Protein AF-A0A924SGH0-F1 (afdb_monomer)

Foldseek 3Di:
DDLVLLLDLFAEEEAQPVVLLVVSVVSSVVSVCVVFVPAAEAEAEQLPDDQCNVVVQQDQDPDGQAYEYEYEQVLNHDLNNLVSVLVCLQPGDSRYHYYYYHNDDDSRPRNVVSSVVSVHRYDYDYD

Solvent-accessible surface area (backbone atoms only — not comparable to full-atom values): 7021 Å² total; per-residue (Å²): 131,70,68,79,70,56,73,41,56,39,33,35,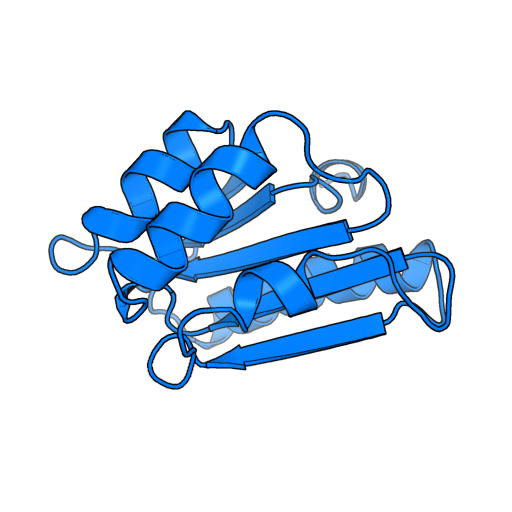37,36,32,72,32,64,71,52,44,51,50,54,52,49,51,33,54,51,50,49,36,70,77,36,76,72,46,37,76,47,81,41,51,16,75,73,59,48,80,61,51,60,59,62,65,68,42,83,58,92,66,57,85,31,34,38,36,35,27,38,52,32,47,51,43,47,71,67,43,48,60,59,47,57,67,45,54,77,70,62,54,92,47,38,30,40,32,41,30,24,55,54,75,83,89,23,54,76,54,52,52,58,46,51,75,59,63,33,48,74,43,81,20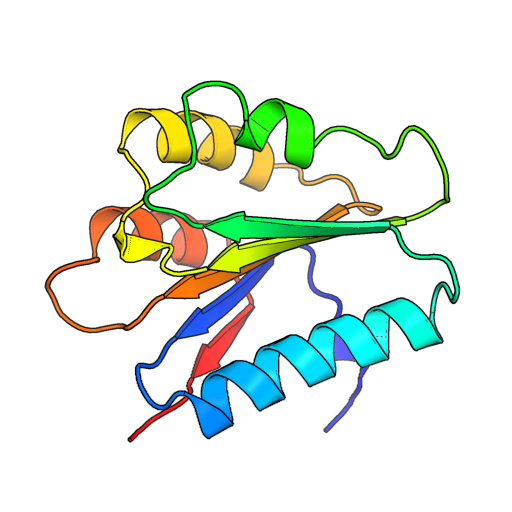,74,124

Structure (mmCIF, N/CA/C/O backbone):
data_AF-A0A924SGH0-F1
#
_entry.id   AF-A0A924SGH0-F1
#
loop_
_atom_site.group_PDB
_atom_site.id
_atom_site.type_symbol
_atom_site.label_atom_id
_atom_site.label_alt_id
_atom_site.label_comp_id
_atom_s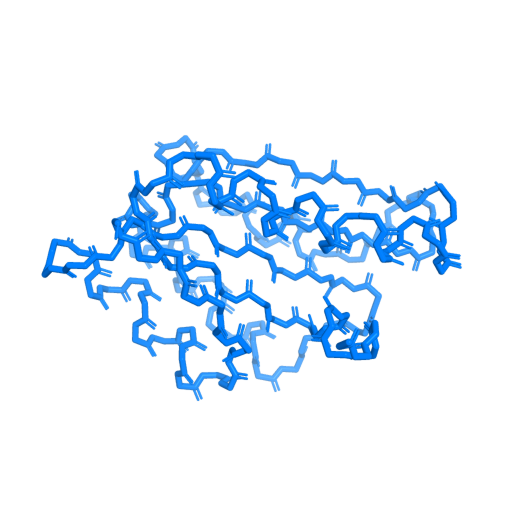ite.label_asym_id
_atom_site.label_entity_id
_atom_site.label_seq_id
_atom_site.pdbx_PDB_ins_code
_atom_site.Cartn_x
_atom_site.Cartn_y
_atom_site.Cartn_z
_atom_site.occupancy
_atom_site.B_iso_or_equiv
_atom_site.auth_seq_id
_atom_site.auth_comp_id
_atom_site.auth_asym_id
_atom_site.auth_atom_id
_atom_site.pdbx_PDB_model_num
ATOM 1 N N . MET A 1 1 ? -12.149 -17.597 -2.901 1.00 39.19 1 MET A N 1
ATOM 2 C CA . MET A 1 1 ? -11.718 -16.314 -3.502 1.00 39.19 1 MET A CA 1
ATOM 3 C C . MET A 1 1 ? -10.257 -16.459 -3.882 1.00 39.19 1 MET A C 1
ATOM 5 O O . MET A 1 1 ? -9.460 -16.752 -3.004 1.00 39.19 1 MET A O 1
ATOM 9 N N . ALA A 1 2 ? -9.927 -16.396 -5.172 1.00 37.94 2 ALA A N 1
ATOM 10 C CA . ALA A 1 2 ? -8.609 -16.786 -5.667 1.00 37.94 2 ALA A CA 1
ATOM 11 C C . ALA A 1 2 ? -7.503 -15.833 -5.173 1.00 37.94 2 ALA A C 1
ATOM 13 O O . ALA A 1 2 ? -7.607 -14.614 -5.339 1.00 37.94 2 ALA A O 1
ATOM 14 N N . ALA A 1 3 ? -6.439 -16.409 -4.604 1.00 48.03 3 ALA A N 1
ATOM 15 C CA . ALA A 1 3 ? -5.250 -15.710 -4.111 1.00 48.03 3 ALA A CA 1
ATOM 16 C C . ALA A 1 3 ? -4.588 -14.810 -5.174 1.00 48.03 3 ALA A C 1
ATOM 18 O O . ALA A 1 3 ? -3.976 -13.807 -4.828 1.00 48.03 3 ALA A O 1
ATOM 19 N N . ALA A 1 4 ? -4.804 -15.100 -6.463 1.00 46.09 4 ALA A N 1
ATOM 20 C CA . ALA A 1 4 ? -4.305 -14.310 -7.587 1.00 46.09 4 ALA A CA 1
ATOM 21 C C . ALA A 1 4 ? -4.772 -12.842 -7.585 1.00 46.09 4 ALA A C 1
ATOM 23 O O . ALA A 1 4 ? -4.074 -11.992 -8.119 1.00 46.09 4 ALA A O 1
ATOM 24 N N . SER A 1 5 ? -5.913 -12.508 -6.959 1.00 62.91 5 SER A N 1
ATOM 25 C CA . SER A 1 5 ? -6.319 -11.097 -6.849 1.00 62.91 5 SER A CA 1
ATOM 26 C C . SER A 1 5 ? -5.611 -10.349 -5.711 1.00 62.91 5 SER A C 1
ATOM 28 O O . SER A 1 5 ? -5.587 -9.130 -5.721 1.00 62.91 5 SER A O 1
ATOM 30 N N . LEU A 1 6 ? -5.025 -11.038 -4.727 1.00 73.19 6 LEU A N 1
ATOM 31 C CA . LEU A 1 6 ? -4.401 -10.387 -3.565 1.00 73.19 6 LEU A CA 1
ATOM 32 C C . LEU A 1 6 ? -3.000 -9.832 -3.857 1.00 73.19 6 LEU A C 1
ATOM 34 O O . LEU A 1 6 ? -2.512 -9.015 -3.086 1.00 73.19 6 LEU A O 1
ATOM 38 N N . LEU A 1 7 ? -2.377 -10.250 -4.960 1.00 82.44 7 LEU A N 1
ATOM 39 C CA . LEU A 1 7 ? -1.000 -9.917 -5.340 1.00 82.44 7 LEU A CA 1
ATOM 40 C C . LEU A 1 7 ? -0.947 -8.885 -6.479 1.00 82.44 7 LEU A C 1
ATOM 42 O O . LEU A 1 7 ? -0.168 -9.016 -7.418 1.00 82.44 7 LEU A O 1
ATOM 46 N N . SER A 1 8 ? -1.829 -7.886 -6.419 1.00 90.94 8 SER A N 1
ATOM 47 C CA . SER A 1 8 ? -1.821 -6.739 -7.335 1.00 90.94 8 SER A CA 1
ATOM 48 C C . SER A 1 8 ? -0.715 -5.756 -6.933 1.00 90.94 8 SER A C 1
ATOM 50 O O . SER A 1 8 ? -0.628 -5.488 -5.731 1.00 90.94 8 SER A O 1
ATOM 52 N N . PRO A 1 9 ? 0.038 -5.147 -7.879 1.00 93.44 9 PRO A N 1
ATOM 53 C CA . PRO A 1 9 ? 1.065 -4.140 -7.576 1.00 93.44 9 PRO A CA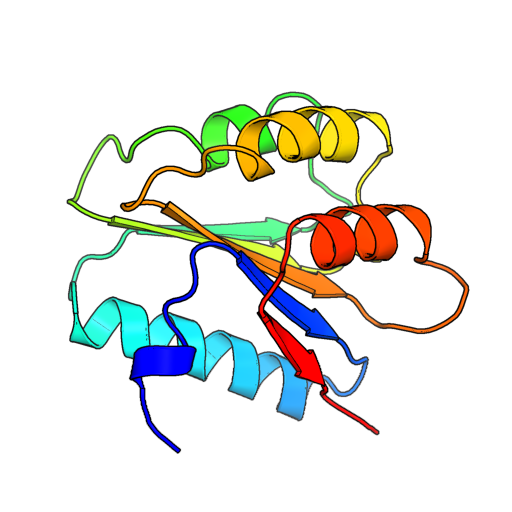 1
ATOM 54 C C . PRO A 1 9 ? 0.552 -3.012 -6.676 1.00 93.44 9 PRO A C 1
ATOM 56 O O . PRO A 1 9 ? 1.275 -2.505 -5.825 1.00 93.44 9 PRO A O 1
ATOM 59 N N . LEU A 1 10 ? -0.735 -2.675 -6.812 1.00 95.00 10 LEU A N 1
ATOM 60 C CA . LEU A 1 10 ? -1.438 -1.751 -5.935 1.00 95.00 10 LEU A CA 1
ATOM 61 C C . LEU A 1 10 ? -2.716 -2.390 -5.378 1.00 95.00 10 LEU A C 1
ATOM 63 O O . LEU A 1 10 ? -3.646 -2.711 -6.129 1.00 95.00 10 LEU A O 1
ATOM 67 N N . THR A 1 11 ? -2.776 -2.559 -4.055 1.00 96.12 11 THR A N 1
ATOM 68 C CA . THR A 1 11 ? -3.970 -3.025 -3.329 1.00 96.12 11 THR A CA 1
ATOM 69 C C . THR A 1 11 ? -4.394 -1.993 -2.290 1.00 96.12 11 THR A C 1
ATOM 71 O O . THR A 1 11 ? -3.766 -1.857 -1.249 1.00 96.12 11 THR A O 1
ATOM 74 N N . LEU A 1 12 ? -5.485 -1.278 -2.554 1.00 95.06 12 LEU A N 1
ATOM 75 C CA . LEU A 1 12 ? -6.020 -0.250 -1.663 1.00 95.06 12 LEU A CA 1
ATOM 76 C C . LEU A 1 12 ? -7.049 -0.861 -0.705 1.00 95.06 12 LEU A C 1
ATOM 78 O O . LEU A 1 12 ? -8.117 -1.291 -1.140 1.00 95.06 12 LEU A O 1
ATOM 82 N N . VAL A 1 13 ? -6.760 -0.857 0.593 1.00 95.56 13 VAL A N 1
ATOM 83 C CA . VAL A 1 13 ? -7.710 -1.259 1.641 1.00 95.56 13 VAL A CA 1
ATOM 84 C C . VAL A 1 13 ? -8.470 -0.021 2.115 1.00 95.56 13 VAL A C 1
ATOM 86 O O . VAL A 1 13 ? -7.848 0.978 2.471 1.00 95.56 13 VAL A O 1
ATOM 89 N N . VAL A 1 14 ? -9.805 -0.063 2.109 1.00 93.88 14 VAL A N 1
ATOM 90 C CA . VAL A 1 14 ? -10.658 1.077 2.484 1.00 93.88 14 VAL A CA 1
ATOM 91 C C . VAL A 1 14 ? -11.630 0.689 3.589 1.00 93.88 14 VAL A C 1
ATOM 93 O O . VAL A 1 14 ? -12.538 -0.100 3.349 1.00 93.88 14 VAL A O 1
ATOM 96 N N . GLY A 1 15 ? -11.492 1.285 4.769 1.00 92.50 15 GLY A N 1
ATOM 97 C CA . GLY A 1 15 ? -12.410 1.093 5.890 1.00 92.50 15 GLY A CA 1
ATOM 98 C C . GLY A 1 15 ? -11.815 1.513 7.229 1.00 92.50 15 GLY A C 1
ATOM 99 O O . GLY A 1 15 ? -10.598 1.626 7.355 1.00 92.50 15 GLY A O 1
ATOM 100 N N . ASP A 1 16 ? -12.677 1.737 8.219 1.00 89.75 16 ASP A N 1
ATOM 101 C CA . ASP A 1 16 ? -12.308 2.103 9.592 1.00 89.75 16 ASP A CA 1
ATOM 102 C C . ASP A 1 16 ? -12.580 0.985 10.617 1.00 89.75 16 ASP A C 1
ATOM 104 O O . ASP A 1 16 ? -12.260 1.142 11.791 1.00 89.75 16 ASP A O 1
ATOM 108 N N . GLU A 1 17 ? -13.110 -0.163 10.181 1.00 93.56 17 GLU A N 1
ATOM 109 C CA . GLU A 1 17 ? -13.251 -1.361 11.016 1.00 93.56 17 GLU A CA 1
ATOM 110 C C . GLU A 1 17 ? -11.906 -2.100 11.132 1.00 93.56 17 GLU A C 1
ATOM 112 O O . GLU A 1 17 ? -11.488 -2.833 10.226 1.00 93.56 17 GLU A O 1
ATOM 117 N N . GLU A 1 18 ? -11.219 -1.907 12.260 1.00 90.31 18 GLU A N 1
ATOM 118 C CA . GLU A 1 18 ? -9.857 -2.392 12.510 1.00 90.31 18 GLU A CA 1
ATOM 119 C C . GLU A 1 18 ? -9.697 -3.900 12.293 1.00 90.31 18 GLU A C 1
ATOM 121 O O . GLU A 1 18 ? -8.698 -4.340 11.713 1.00 90.31 18 GLU A O 1
ATOM 126 N N . LEU A 1 19 ? -10.680 -4.710 12.706 1.00 93.81 19 LEU A N 1
ATOM 127 C CA . LEU A 1 19 ? -10.596 -6.161 12.554 1.00 93.81 19 LEU A CA 1
ATOM 128 C C . LEU A 1 19 ? -10.605 -6.565 11.076 1.00 93.81 19 LEU A C 1
ATOM 130 O O . LEU A 1 19 ? -9.854 -7.455 10.664 1.00 93.81 19 LEU A O 1
ATOM 134 N N . LEU A 1 20 ? -11.459 -5.933 10.272 1.00 94.31 20 LEU A N 1
ATOM 135 C CA . LEU A 1 20 ? -11.581 -6.232 8.846 1.00 94.31 20 LEU A CA 1
ATOM 136 C C . LEU A 1 20 ? -10.386 -5.702 8.058 1.00 94.31 20 LEU A C 1
ATOM 138 O O . LEU A 1 20 ? -9.856 -6.422 7.210 1.00 94.31 20 LEU A O 1
ATOM 142 N N . VAL A 1 21 ? -9.917 -4.499 8.388 1.00 95.12 21 VAL A N 1
ATOM 143 C CA . VAL A 1 21 ? -8.701 -3.915 7.814 1.00 95.12 21 VAL A CA 1
ATOM 144 C C . VAL A 1 21 ? -7.491 -4.805 8.097 1.00 95.12 21 VAL A C 1
ATOM 146 O O . VAL A 1 21 ? -6.767 -5.184 7.175 1.00 95.12 21 VAL A O 1
ATOM 149 N N . SER A 1 22 ? -7.302 -5.210 9.356 1.00 95.19 22 SER A N 1
ATOM 150 C CA . SER A 1 22 ? -6.208 -6.096 9.767 1.00 95.19 22 SER A CA 1
ATOM 151 C C . SER A 1 22 ? -6.246 -7.434 9.023 1.00 95.19 22 SER A C 1
ATOM 153 O O . SER A 1 22 ? -5.220 -7.907 8.526 1.00 95.19 22 SER A O 1
ATOM 155 N N . ARG A 1 23 ? -7.437 -8.024 8.859 1.00 95.81 23 ARG A N 1
ATOM 156 C CA . ARG A 1 23 ? -7.624 -9.253 8.072 1.00 95.81 23 ARG A CA 1
ATOM 157 C C . ARG A 1 23 ? -7.282 -9.064 6.597 1.00 95.81 23 ARG A C 1
ATOM 159 O O . ARG A 1 23 ? -6.643 -9.944 6.024 1.00 95.81 23 ARG A O 1
ATOM 166 N N . ALA A 1 24 ? -7.680 -7.950 5.985 1.00 95.69 24 ALA A N 1
ATOM 167 C CA . ALA A 1 24 ? -7.376 -7.664 4.585 1.00 95.69 24 ALA A CA 1
ATOM 168 C C . ALA A 1 24 ? -5.863 -7.535 4.353 1.00 95.69 24 ALA A C 1
ATOM 170 O O . ALA A 1 24 ? -5.325 -8.193 3.462 1.00 95.69 24 ALA A O 1
ATOM 171 N N . VAL A 1 25 ? -5.167 -6.767 5.197 1.00 96.81 25 VAL A N 1
ATOM 172 C CA . VAL A 1 25 ? -3.702 -6.627 5.138 1.00 96.81 25 VAL A CA 1
ATOM 173 C C . VAL A 1 25 ? -3.021 -7.976 5.378 1.00 96.81 25 VAL A C 1
ATOM 175 O O . VAL A 1 25 ? -2.149 -8.375 4.609 1.00 96.81 25 VAL A O 1
ATOM 178 N N . SER A 1 26 ? -3.468 -8.734 6.383 1.00 96.56 26 SER A N 1
ATOM 179 C CA . SER A 1 26 ? -2.921 -10.064 6.688 1.00 96.56 26 SER A CA 1
ATOM 180 C C . SER A 1 26 ? -3.092 -11.046 5.529 1.00 96.56 26 SER A C 1
ATOM 182 O O . SER A 1 26 ? -2.208 -11.860 5.282 1.00 96.56 26 SER A O 1
ATOM 184 N N . ALA A 1 27 ? -4.204 -10.970 4.793 1.00 95.88 27 ALA A N 1
ATOM 185 C CA . ALA A 1 27 ? -4.430 -11.803 3.617 1.00 95.88 27 ALA A CA 1
ATOM 186 C C . ALA A 1 27 ? -3.453 -11.469 2.477 1.00 95.88 27 ALA A C 1
ATOM 188 O O . ALA A 1 27 ? -2.951 -12.388 1.831 1.00 95.88 27 ALA A O 1
ATOM 189 N N . VAL A 1 28 ? -3.151 -10.184 2.253 1.00 95.88 28 VAL A N 1
ATOM 190 C CA . VAL A 1 28 ? -2.140 -9.759 1.269 1.00 95.88 28 VAL A CA 1
ATOM 191 C C . VAL A 1 28 ? -0.752 -10.248 1.679 1.00 95.88 28 VAL A C 1
ATOM 193 O O . VAL A 1 28 ? -0.086 -10.921 0.897 1.00 95.88 28 VAL A O 1
ATOM 196 N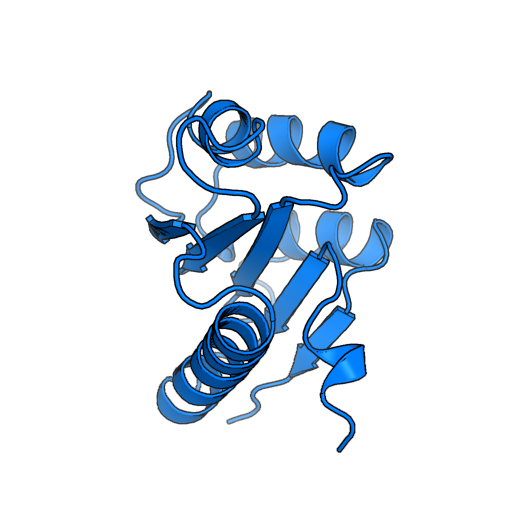 N . LEU A 1 29 ? -0.349 -9.999 2.928 1.00 96.38 29 LEU A N 1
ATOM 197 C CA . LEU A 1 29 ? 0.950 -10.439 3.443 1.00 96.38 29 LEU A CA 1
ATOM 198 C C . LEU A 1 29 ? 1.086 -11.968 3.436 1.00 96.38 29 LEU A C 1
ATOM 200 O O . LEU A 1 29 ? 2.140 -12.492 3.091 1.00 96.38 29 LEU A O 1
ATOM 204 N N . GLY A 1 30 ? 0.022 -12.697 3.778 1.00 96.00 30 GLY A N 1
ATOM 205 C CA . GLY A 1 30 ? -0.003 -14.159 3.729 1.00 96.00 30 GLY A CA 1
ATOM 206 C C . GLY A 1 30 ? 0.130 -14.703 2.307 1.00 96.00 30 GLY A C 1
ATOM 207 O O . GLY A 1 30 ? 0.863 -15.666 2.083 1.00 96.00 30 GLY A O 1
ATOM 208 N N . ALA A 1 31 ? -0.525 -14.067 1.332 1.00 94.75 31 ALA A N 1
ATOM 209 C CA . ALA A 1 31 ? -0.372 -14.419 -0.076 1.00 94.75 31 ALA A CA 1
ATOM 210 C C . ALA A 1 31 ? 1.059 -14.150 -0.569 1.00 94.75 31 ALA A C 1
ATOM 212 O O . ALA A 1 31 ? 1.645 -15.021 -1.211 1.00 94.75 31 ALA A O 1
ATOM 213 N N . ALA A 1 32 ? 1.641 -12.996 -0.220 1.00 94.44 32 ALA A N 1
ATOM 214 C CA . ALA A 1 32 ? 3.007 -12.641 -0.603 1.00 94.44 32 ALA A CA 1
ATOM 215 C C . ALA A 1 32 ? 4.021 -13.625 -0.004 1.00 94.44 32 ALA A C 1
ATOM 217 O O . ALA A 1 32 ? 4.844 -14.169 -0.728 1.00 94.44 32 ALA A O 1
ATOM 218 N N . ARG A 1 33 ? 3.874 -13.973 1.282 1.00 94.88 33 ARG A N 1
ATOM 219 C CA . ARG A 1 33 ? 4.708 -14.980 1.965 1.00 94.88 33 ARG A CA 1
ATOM 220 C C . ARG A 1 33 ? 4.549 -16.394 1.409 1.00 94.88 33 ARG A C 1
ATOM 222 O O . ARG A 1 33 ? 5.474 -17.191 1.483 1.00 94.88 33 ARG A O 1
ATOM 229 N N . THR A 1 34 ? 3.380 -16.726 0.863 1.00 94.44 34 THR A N 1
ATOM 230 C CA . THR A 1 34 ? 3.170 -18.024 0.200 1.00 94.44 34 THR A CA 1
ATOM 231 C C . THR A 1 34 ? 3.948 -18.106 -1.115 1.00 94.44 34 THR A C 1
ATOM 233 O O . THR A 1 34 ? 4.423 -19.182 -1.468 1.00 94.44 34 THR A O 1
ATOM 236 N N . ARG A 1 35 ? 4.078 -16.984 -1.838 1.00 90.88 35 ARG A N 1
ATOM 237 C CA . ARG A 1 35 ? 4.878 -16.888 -3.067 1.00 90.88 35 ARG A CA 1
ATOM 238 C C . ARG A 1 35 ? 6.376 -16.798 -2.758 1.00 90.88 35 ARG A C 1
ATOM 240 O O . ARG A 1 35 ? 7.150 -17.550 -3.340 1.00 90.88 35 ARG A O 1
ATOM 247 N N . THR A 1 36 ? 6.739 -15.946 -1.803 1.00 93.12 36 THR A N 1
ATOM 248 C CA . THR A 1 36 ? 8.116 -15.633 -1.406 1.00 93.12 36 THR A CA 1
ATOM 249 C C . THR A 1 36 ? 8.204 -15.653 0.125 1.00 93.12 36 THR A C 1
ATOM 251 O O . THR A 1 36 ? 7.849 -14.664 0.769 1.00 93.12 36 THR A O 1
ATOM 254 N N . PRO A 1 37 ? 8.640 -16.770 0.743 1.00 93.31 37 PRO A N 1
ATOM 255 C CA . PRO A 1 37 ? 8.655 -16.929 2.204 1.00 93.31 37 PRO A CA 1
ATOM 256 C C . PRO A 1 37 ? 9.379 -15.807 2.959 1.00 93.31 37 PRO A C 1
ATOM 258 O O . PRO A 1 37 ? 8.894 -15.357 4.002 1.00 93.31 37 PRO A O 1
ATOM 261 N N . ASP A 1 38 ? 10.474 -15.314 2.376 1.00 91.44 38 ASP A N 1
ATOM 262 C CA . ASP A 1 38 ? 11.340 -14.273 2.935 1.00 91.44 38 ASP A CA 1
ATOM 263 C C . ASP A 1 38 ? 11.046 -12.871 2.368 1.00 91.44 38 ASP A C 1
ATOM 265 O O . ASP A 1 38 ? 11.915 -12.003 2.383 1.00 91.44 38 ASP A O 1
ATOM 269 N N . VAL A 1 39 ? 9.827 -12.636 1.858 1.00 94.94 39 VAL A N 1
ATOM 270 C CA . VAL A 1 39 ? 9.403 -11.322 1.342 1.00 94.94 39 VAL A CA 1
ATOM 271 C C . VAL A 1 39 ? 9.670 -10.213 2.363 1.00 94.94 39 VAL A C 1
ATOM 273 O O . VAL A 1 39 ? 9.305 -10.322 3.542 1.00 94.94 39 VAL A O 1
ATOM 276 N N . GLU A 1 40 ? 10.284 -9.123 1.909 1.00 95.69 40 GLU A N 1
ATOM 277 C CA . GLU A 1 40 ? 10.517 -7.954 2.749 1.00 95.69 40 GLU A CA 1
ATOM 278 C C . GLU A 1 40 ? 9.178 -7.256 3.026 1.00 95.69 40 GLU A C 1
ATOM 280 O O . GLU A 1 40 ? 8.377 -7.042 2.117 1.00 95.69 40 GLU A O 1
ATOM 285 N N . VAL A 1 41 ? 8.911 -6.877 4.277 1.00 96.25 41 VAL A N 1
ATOM 286 C CA . VAL A 1 41 ? 7.707 -6.110 4.628 1.00 96.25 41 VAL A CA 1
ATOM 287 C C . VAL A 1 41 ? 8.123 -4.793 5.265 1.00 96.25 41 VAL A C 1
ATOM 289 O O . VAL A 1 41 ? 8.694 -4.792 6.355 1.00 96.25 41 VAL A O 1
ATOM 292 N N . ARG A 1 42 ? 7.792 -3.674 4.612 1.00 96.69 42 ARG A N 1
ATOM 293 C CA . ARG A 1 42 ? 7.897 -2.328 5.191 1.00 96.69 42 ARG A CA 1
ATOM 294 C C . ARG A 1 42 ? 6.507 -1.880 5.629 1.00 96.69 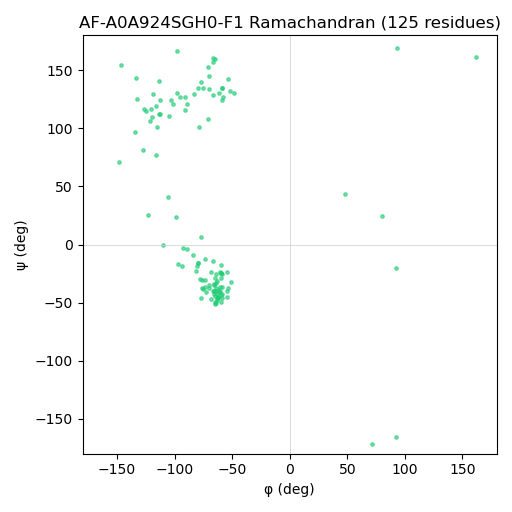42 ARG A C 1
ATOM 296 O O . ARG A 1 42 ? 5.595 -1.837 4.811 1.00 96.69 42 ARG A O 1
ATOM 303 N N . ASP A 1 43 ? 6.339 -1.575 6.911 1.00 97.19 43 ASP A N 1
ATOM 304 C CA . ASP A 1 43 ? 5.079 -1.090 7.488 1.00 97.19 43 ASP A CA 1
ATOM 305 C C . ASP A 1 43 ? 5.283 0.356 7.952 1.00 97.19 43 ASP A C 1
ATOM 307 O O . ASP A 1 43 ? 6.090 0.617 8.846 1.00 97.19 43 ASP A O 1
ATOM 311 N N . LEU A 1 44 ? 4.620 1.292 7.276 1.00 97.44 44 LEU A N 1
ATOM 312 C CA . LEU A 1 44 ? 4.772 2.731 7.459 1.00 97.44 44 LEU A CA 1
ATOM 313 C C . LEU A 1 44 ? 3.482 3.331 8.017 1.00 97.44 44 LEU A C 1
ATOM 315 O O . LEU A 1 44 ? 2.384 2.981 7.582 1.00 97.44 44 LEU A O 1
ATOM 319 N N . ASP A 1 45 ? 3.615 4.284 8.934 1.00 96.31 45 ASP A N 1
ATOM 320 C CA . ASP A 1 45 ? 2.506 5.127 9.374 1.00 96.31 45 ASP A CA 1
ATOM 321 C C . ASP A 1 45 ? 2.415 6.365 8.476 1.00 96.31 45 ASP A C 1
ATOM 323 O O . ASP A 1 45 ? 3.372 7.132 8.377 1.00 96.31 45 ASP A O 1
ATOM 327 N N . GLY A 1 46 ? 1.274 6.567 7.818 1.00 94.25 46 GLY A N 1
ATOM 328 C CA . GLY A 1 46 ? 1.071 7.651 6.859 1.00 94.25 46 GLY A CA 1
ATOM 329 C C . GLY A 1 46 ? 1.263 9.050 7.444 1.00 94.25 46 GLY A C 1
ATOM 330 O O . GLY A 1 46 ? 1.702 9.937 6.720 1.00 94.25 46 GLY A O 1
ATOM 331 N N . GLY A 1 47 ? 1.007 9.248 8.741 1.00 93.75 47 GLY A N 1
ATOM 332 C CA . GLY A 1 47 ? 1.261 10.515 9.427 1.00 93.75 47 GLY A CA 1
ATOM 333 C C . GLY A 1 47 ? 2.730 10.721 9.814 1.00 93.75 47 GLY A C 1
ATOM 334 O O . GLY A 1 47 ? 3.131 11.846 10.112 1.00 93.75 47 GLY A O 1
ATOM 335 N N . ALA A 1 48 ? 3.536 9.655 9.805 1.00 95.50 48 ALA A N 1
ATOM 336 C CA . ALA A 1 48 ? 4.972 9.701 10.070 1.00 95.50 48 ALA A CA 1
ATOM 337 C C . ALA A 1 48 ? 5.832 9.742 8.794 1.00 95.50 48 ALA A C 1
ATOM 339 O O . ALA A 1 48 ? 6.998 10.125 8.879 1.00 95.50 48 ALA A O 1
ATOM 340 N N . VAL A 1 49 ? 5.274 9.392 7.629 1.00 95.31 49 VAL A N 1
ATOM 341 C CA . VAL A 1 49 ? 5.973 9.430 6.333 1.00 95.31 49 VAL A CA 1
ATOM 342 C C . VAL A 1 49 ? 6.461 10.843 6.013 1.00 95.31 49 VAL A C 1
ATOM 344 O O . VAL A 1 49 ? 5.680 11.797 5.963 1.00 95.31 49 VAL A O 1
ATOM 347 N N . GLN A 1 50 ? 7.760 10.964 5.758 1.00 93.50 50 GLN A N 1
ATOM 348 C CA . GLN A 1 50 ? 8.410 12.166 5.257 1.00 93.50 50 GLN A CA 1
ATOM 349 C C . GLN A 1 50 ? 8.610 12.096 3.735 1.00 93.50 50 GLN A C 1
ATOM 351 O O . GLN A 1 50 ? 8.473 11.050 3.102 1.00 93.50 50 GLN A O 1
ATOM 356 N N . VAL A 1 51 ? 8.933 13.246 3.145 1.00 88.75 51 VAL A N 1
ATOM 357 C CA . VAL A 1 51 ? 9.331 13.373 1.732 1.00 88.75 51 VAL A CA 1
ATOM 358 C C . VAL A 1 51 ? 10.553 12.483 1.472 1.00 88.75 51 VAL A C 1
ATOM 360 O O . VAL A 1 51 ? 11.542 12.588 2.197 1.00 88.75 51 VAL A O 1
ATOM 363 N N . GLY A 1 52 ? 10.482 11.619 0.461 1.00 92.94 52 GLY A N 1
ATOM 364 C CA . GLY A 1 52 ? 11.514 10.647 0.095 1.00 92.94 52 GLY A CA 1
ATOM 365 C C . GLY A 1 52 ? 11.358 9.256 0.721 1.00 92.94 52 GLY A C 1
ATOM 366 O O . GLY A 1 52 ? 11.871 8.290 0.158 1.00 92.94 52 GLY A O 1
ATOM 367 N N . ASP A 1 53 ? 10.612 9.106 1.823 1.00 94.88 53 ASP A N 1
ATOM 368 C CA . ASP A 1 53 ? 10.455 7.800 2.486 1.00 94.88 53 ASP A CA 1
ATOM 369 C C . ASP A 1 53 ? 9.729 6.791 1.584 1.00 94.88 53 ASP A C 1
ATOM 371 O O . ASP A 1 53 ? 10.047 5.600 1.587 1.00 94.88 53 ASP A O 1
ATOM 375 N N . LEU A 1 54 ? 8.737 7.253 0.812 1.00 94.25 54 LEU A N 1
ATOM 376 C CA . LEU A 1 54 ? 7.979 6.391 -0.097 1.00 94.25 54 LEU A CA 1
ATOM 377 C C . LEU A 1 54 ? 8.771 6.052 -1.357 1.00 94.25 54 LEU A C 1
ATOM 379 O O . LEU A 1 54 ? 8.693 4.909 -1.795 1.00 94.25 54 LEU A O 1
ATOM 383 N N . ASP A 1 55 ? 9.553 6.986 -1.900 1.00 93.31 55 ASP A N 1
ATOM 384 C CA . ASP A 1 55 ? 10.475 6.709 -3.010 1.00 93.31 55 ASP A CA 1
ATOM 385 C C . ASP A 1 55 ? 11.491 5.623 -2.616 1.00 93.31 55 ASP A C 1
ATOM 387 O O . ASP A 1 55 ? 11.649 4.613 -3.304 1.00 93.31 55 ASP A O 1
ATOM 391 N N . GLU A 1 56 ? 12.084 5.746 -1.424 1.00 94.12 56 GLU A N 1
ATOM 392 C CA . GLU A 1 56 ? 12.986 4.731 -0.879 1.00 94.12 56 GLU A CA 1
ATOM 393 C C . GLU A 1 56 ? 12.261 3.397 -0.636 1.00 94.12 56 GLU A C 1
ATOM 395 O O . GLU A 1 56 ? 12.761 2.331 -1.006 1.00 94.12 56 GLU A O 1
ATOM 400 N N . ALA A 1 57 ? 11.073 3.420 -0.027 1.00 95.25 57 ALA A N 1
ATOM 401 C CA . ALA A 1 57 ? 10.316 2.206 0.261 1.00 95.25 57 ALA A CA 1
ATOM 402 C C . ALA A 1 57 ? 9.868 1.466 -1.006 1.00 95.25 57 ALA A C 1
ATOM 404 O O . ALA A 1 57 ? 9.816 0.234 -0.993 1.00 95.25 57 ALA A O 1
ATOM 405 N N . LEU A 1 58 ? 9.579 2.195 -2.084 1.00 95.50 58 LEU A N 1
ATOM 406 C CA . LEU A 1 58 ? 9.132 1.651 -3.366 1.00 95.50 58 LEU A CA 1
ATOM 407 C C . LEU A 1 58 ? 10.282 1.306 -4.322 1.00 95.50 58 LEU A C 1
ATOM 409 O O . LEU A 1 58 ? 10.034 0.741 -5.383 1.00 95.50 58 LEU A O 1
ATOM 413 N N . SER A 1 59 ? 11.530 1.591 -3.943 1.00 93.81 59 SER A N 1
ATOM 414 C CA . SER A 1 59 ? 12.716 1.141 -4.676 1.00 93.81 59 SER A CA 1
ATOM 415 C C . SER A 1 59 ? 12.889 -0.391 -4.627 1.00 93.81 59 SER A C 1
ATOM 417 O O . SER A 1 59 ? 12.329 -1.042 -3.733 1.00 93.81 59 SER A O 1
ATOM 419 N N . PRO A 1 60 ? 13.673 -0.987 -5.551 1.00 91.38 60 PRO A N 1
ATOM 420 C CA . PRO A 1 60 ? 13.937 -2.421 -5.542 1.00 91.38 60 PRO A CA 1
ATOM 421 C C . PRO A 1 60 ? 14.479 -2.909 -4.184 1.00 91.38 60 PRO A C 1
ATOM 423 O O . PRO A 1 60 ? 15.282 -2.208 -3.553 1.00 91.38 60 PRO A O 1
ATOM 426 N N . PRO A 1 61 ? 14.083 -4.107 -3.718 1.00 89.94 61 PRO A N 1
ATOM 427 C CA . PRO A 1 61 ? 14.600 -4.670 -2.477 1.00 89.94 61 PRO A CA 1
ATOM 428 C C . PRO A 1 61 ? 16.125 -4.831 -2.527 1.00 89.94 61 PRO A C 1
ATOM 430 O O . PRO A 1 61 ? 16.678 -5.324 -3.508 1.00 89.94 61 PRO A O 1
ATOM 433 N N . LEU A 1 62 ? 16.823 -4.436 -1.456 1.00 87.06 62 LEU A N 1
ATOM 434 C CA . LEU A 1 62 ? 18.274 -4.668 -1.336 1.00 87.06 62 LEU A CA 1
ATOM 435 C C . LEU A 1 62 ? 18.588 -6.114 -0.943 1.00 87.06 62 LEU A C 1
ATOM 437 O O . LEU A 1 62 ? 19.650 -6.641 -1.273 1.00 87.06 62 LEU A O 1
ATOM 441 N N . PHE A 1 63 ? 17.664 -6.731 -0.207 1.00 81.06 63 PHE A N 1
ATOM 442 C CA . PHE A 1 63 ? 17.742 -8.104 0.259 1.00 81.06 63 PHE A CA 1
ATOM 443 C C . PHE A 1 63 ? 16.407 -8.784 -0.038 1.00 81.06 63 PHE A C 1
ATOM 445 O O . PHE A 1 63 ? 15.362 -8.303 0.392 1.00 81.06 63 PHE A O 1
ATOM 452 N N . GLY A 1 64 ? 16.456 -9.911 -0.742 1.00 83.06 64 GLY A N 1
ATOM 453 C CA . GLY A 1 64 ? 15.267 -10.660 -1.139 1.00 83.06 64 GLY A CA 1
ATOM 454 C C . GLY A 1 64 ? 14.749 -10.286 -2.525 1.00 83.06 64 GLY A C 1
ATOM 455 O O . GLY A 1 64 ? 15.190 -9.318 -3.140 1.00 83.06 64 GLY A O 1
ATOM 456 N N . ASP A 1 65 ? 13.820 -11.105 -3.008 1.00 89.00 65 ASP A N 1
ATOM 457 C CA . ASP A 1 65 ? 13.331 -11.040 -4.388 1.00 89.00 65 ASP A CA 1
ATOM 458 C C . ASP A 1 65 ? 12.067 -10.185 -4.536 1.00 89.00 65 ASP A C 1
ATOM 460 O O . ASP A 1 65 ? 11.726 -9.782 -5.642 1.00 89.00 65 ASP A O 1
ATOM 464 N N . GLU A 1 66 ? 11.350 -9.924 -3.438 1.00 94.69 66 GLU A N 1
ATOM 465 C CA . GLU A 1 66 ? 10.096 -9.167 -3.435 1.00 94.69 66 GLU A CA 1
ATOM 466 C C . GLU A 1 66 ? 9.934 -8.355 -2.144 1.00 94.69 66 GLU A C 1
ATOM 468 O O . GLU A 1 66 ? 10.427 -8.741 -1.077 1.00 94.69 66 GLU A O 1
ATOM 473 N N . ARG A 1 67 ? 9.163 -7.265 -2.223 1.00 96.25 67 ARG A N 1
ATOM 474 C CA . ARG A 1 67 ? 8.790 -6.414 -1.087 1.00 96.25 67 ARG A CA 1
ATOM 475 C C . ARG A 1 67 ? 7.299 -6.097 -1.087 1.00 96.25 67 ARG A C 1
ATOM 477 O O . ARG A 1 67 ? 6.697 -5.823 -2.122 1.00 96.25 67 ARG A O 1
ATOM 484 N N . VAL A 1 68 ? 6.712 -6.043 0.106 1.00 97.31 68 VAL A N 1
ATOM 485 C CA . VAL A 1 68 ? 5.397 -5.445 0.352 1.00 97.31 68 VAL A CA 1
ATOM 486 C C . VAL A 1 68 ? 5.559 -4.194 1.211 1.00 97.31 68 VAL A C 1
ATOM 488 O O . VAL A 1 68 ? 6.095 -4.258 2.317 1.00 97.31 68 VAL A O 1
ATOM 491 N N . VAL A 1 69 ? 5.057 -3.061 0.727 1.00 97.62 69 VAL A N 1
ATOM 492 C CA . VAL A 1 69 ? 5.004 -1.789 1.456 1.00 97.62 69 VAL A CA 1
ATOM 493 C C . VAL A 1 69 ? 3.570 -1.547 1.909 1.00 97.62 69 VAL A C 1
ATOM 495 O O . VAL A 1 69 ? 2.685 -1.298 1.093 1.00 97.62 69 VAL A O 1
ATOM 498 N N . VAL A 1 70 ? 3.320 -1.619 3.212 1.00 98.06 70 VAL A N 1
ATOM 499 C CA . VAL A 1 70 ? 2.036 -1.266 3.822 1.00 98.06 70 VAL A CA 1
ATOM 500 C C . VAL A 1 70 ? 2.117 0.175 4.307 1.00 98.06 70 VAL A C 1
ATOM 502 O O . VAL A 1 70 ? 3.021 0.514 5.063 1.00 98.06 70 VAL A O 1
ATOM 505 N N . VAL A 1 71 ? 1.162 1.015 3.906 1.00 97.25 71 VAL A N 1
ATOM 506 C CA . VAL A 1 71 ? 1.051 2.391 4.414 1.00 97.25 71 VAL A CA 1
ATOM 507 C C . VAL A 1 71 ? -0.247 2.517 5.193 1.00 97.25 71 VAL A C 1
ATOM 509 O O . VAL A 1 71 ? -1.334 2.604 4.616 1.00 97.25 71 VAL A O 1
ATOM 512 N N . ARG A 1 72 ? -0.140 2.478 6.519 1.00 95.81 72 ARG A N 1
ATOM 513 C CA . ARG A 1 72 ? -1.259 2.655 7.445 1.00 95.81 72 ARG A CA 1
ATOM 514 C C . ARG A 1 72 ? -1.715 4.099 7.446 1.00 95.81 72 ARG A C 1
ATOM 516 O O . ARG A 1 72 ? -0.925 4.992 7.177 1.00 95.81 72 ARG A O 1
ATOM 523 N N . ALA A 1 73 ? -2.990 4.313 7.763 1.00 94.12 73 ALA A N 1
ATOM 524 C CA . ALA A 1 73 ? -3.563 5.651 7.855 1.00 94.12 73 ALA A CA 1
ATOM 525 C C . ALA A 1 73 ? -3.216 6.526 6.633 1.00 94.12 73 ALA A C 1
ATOM 527 O O . ALA A 1 73 ? -2.868 7.692 6.755 1.00 94.12 73 ALA A O 1
ATOM 528 N N . ALA A 1 74 ? -3.309 5.957 5.428 1.00 94.25 74 ALA A N 1
ATOM 529 C CA . ALA A 1 74 ? -2.875 6.598 4.190 1.00 94.25 74 ALA A CA 1
ATOM 530 C C . ALA A 1 74 ? -3.600 7.926 3.906 1.00 94.25 74 ALA A C 1
ATOM 532 O O . ALA A 1 74 ? -3.112 8.712 3.102 1.00 94.25 74 ALA A O 1
ATOM 533 N N . GLN A 1 75 ? -4.743 8.195 4.556 1.00 92.19 75 GLN A N 1
ATOM 534 C CA . GLN A 1 75 ? -5.399 9.509 4.545 1.00 92.19 75 GLN A CA 1
ATOM 535 C C . GLN A 1 75 ? -4.537 10.646 5.120 1.00 92.19 75 GLN A C 1
ATOM 537 O O . GLN A 1 75 ? -4.785 11.800 4.779 1.00 92.19 75 GLN A O 1
ATOM 542 N N . ASP A 1 76 ? -3.568 10.315 5.975 1.00 92.75 76 ASP A N 1
ATOM 543 C CA . ASP A 1 76 ? -2.708 11.261 6.686 1.00 92.75 76 ASP A CA 1
ATOM 544 C C . ASP A 1 76 ? -1.397 11.540 5.930 1.00 92.75 76 ASP A C 1
ATOM 546 O O . ASP A 1 76 ? -0.625 12.404 6.342 1.00 92.75 76 ASP A O 1
ATOM 550 N N . LEU A 1 77 ? -1.176 10.873 4.786 1.00 92.19 77 LEU A N 1
ATOM 551 C CA . LEU A 1 77 ? -0.065 11.176 3.886 1.00 92.19 77 LEU A CA 1
ATOM 552 C C . LEU A 1 77 ? -0.129 12.627 3.404 1.00 92.19 77 LEU A C 1
ATOM 554 O O . LEU A 1 77 ? -1.172 13.115 2.951 1.00 92.19 77 LEU A O 1
ATOM 558 N N . SER A 1 78 ? 1.023 13.293 3.429 1.00 91.12 78 SER A N 1
ATOM 559 C CA . SER A 1 78 ? 1.172 14.628 2.858 1.00 91.12 78 SER A CA 1
ATOM 560 C C . SER A 1 78 ? 0.968 14.610 1.339 1.00 91.12 78 SER A C 1
ATOM 56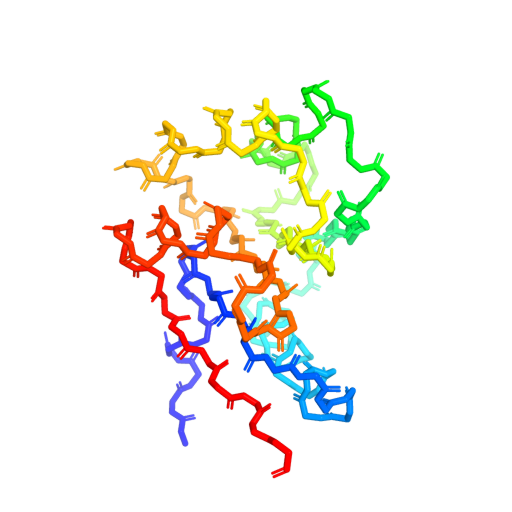2 O O . SER A 1 78 ? 1.084 13.581 0.663 1.00 91.12 78 SER A O 1
ATOM 564 N N . LYS A 1 79 ? 0.663 15.779 0.769 1.00 89.00 79 LYS A N 1
ATOM 565 C CA . LYS A 1 79 ? 0.512 15.909 -0.687 1.00 89.00 79 LYS A CA 1
ATOM 566 C C . LYS A 1 79 ? 1.832 15.659 -1.402 1.00 89.00 79 LYS A C 1
ATOM 568 O O . LYS A 1 79 ? 1.825 15.119 -2.501 1.00 89.00 79 LYS A O 1
ATOM 573 N N . GLU A 1 80 ? 2.927 16.065 -0.776 1.00 90.88 80 GLU A N 1
ATOM 574 C CA . GLU A 1 80 ? 4.290 15.924 -1.263 1.00 90.88 80 GLU A CA 1
ATOM 575 C C . GLU A 1 80 ? 4.668 14.442 -1.350 1.00 90.88 80 GLU A C 1
ATOM 577 O O . GLU A 1 80 ? 5.037 13.982 -2.425 1.00 90.88 80 GLU A O 1
ATOM 582 N N . ALA A 1 81 ? 4.437 13.667 -0.282 1.00 90.50 81 ALA A N 1
ATOM 583 C CA . ALA A 1 81 ? 4.672 12.222 -0.286 1.00 90.50 81 ALA A CA 1
ATOM 584 C C . ALA A 1 81 ? 3.790 11.501 -1.323 1.00 90.50 81 ALA A C 1
ATOM 586 O O . ALA A 1 81 ? 4.249 10.628 -2.053 1.00 90.50 81 ALA A O 1
ATOM 587 N N . MET A 1 82 ? 2.518 11.892 -1.462 1.00 88.69 82 MET A N 1
ATOM 588 C CA . MET A 1 82 ? 1.645 11.322 -2.497 1.00 88.69 82 MET A CA 1
ATOM 589 C C . MET A 1 82 ? 2.103 11.682 -3.920 1.00 88.69 82 MET A C 1
ATOM 591 O O . MET A 1 82 ? 1.959 10.872 -4.835 1.00 88.69 82 MET A O 1
ATOM 595 N N . ALA A 1 83 ? 2.665 12.876 -4.126 1.00 89.00 83 ALA A N 1
ATOM 596 C CA . ALA A 1 83 ? 3.180 13.309 -5.423 1.00 89.00 83 ALA A CA 1
ATOM 597 C C . ALA A 1 83 ? 4.426 12.524 -5.870 1.00 89.00 83 ALA A C 1
ATOM 599 O O . ALA A 1 83 ? 4.653 12.427 -7.072 1.00 89.00 83 ALA A O 1
ATOM 600 N N . GLU A 1 84 ? 5.184 11.934 -4.942 1.00 87.31 84 GLU A N 1
ATOM 601 C CA . GLU A 1 84 ? 6.281 10.997 -5.242 1.00 87.31 84 GLU A CA 1
ATOM 602 C C . GLU A 1 84 ? 5.758 9.633 -5.705 1.00 87.31 84 GLU A C 1
ATOM 604 O O . GLU A 1 84 ? 6.307 9.020 -6.617 1.00 87.31 84 GLU A O 1
ATOM 609 N N . VAL A 1 85 ? 4.646 9.175 -5.122 1.00 88.44 85 VAL A N 1
ATOM 610 C CA . VAL A 1 85 ? 4.060 7.868 -5.445 1.00 88.44 85 VAL A CA 1
ATOM 611 C C . VAL A 1 85 ? 3.345 7.876 -6.792 1.00 88.44 85 VAL A C 1
ATOM 613 O O . VAL A 1 85 ? 3.419 6.899 -7.529 1.00 88.44 85 VAL A O 1
ATOM 616 N N . VAL A 1 86 ? 2.640 8.955 -7.145 1.00 88.44 86 VAL A N 1
ATOM 617 C CA . VAL A 1 86 ? 1.826 8.998 -8.376 1.00 88.44 86 VAL A CA 1
ATOM 618 C C . VAL A 1 86 ? 2.619 8.649 -9.650 1.00 88.44 86 VAL A C 1
ATOM 620 O O . VAL A 1 86 ? 2.109 7.842 -10.429 1.00 88.44 86 VAL A O 1
ATOM 623 N N . PRO A 1 87 ? 3.837 9.180 -9.883 1.00 90.06 87 PRO A N 1
ATOM 624 C CA . PRO A 1 87 ? 4.682 8.764 -11.001 1.00 90.06 87 PRO A CA 1
ATOM 625 C C . PRO A 1 87 ? 5.034 7.275 -10.976 1.00 90.06 87 PRO A C 1
ATOM 627 O O . PRO A 1 87 ? 4.938 6.619 -12.011 1.00 90.06 87 PRO A O 1
ATOM 630 N N . TYR A 1 88 ? 5.384 6.734 -9.804 1.00 90.75 88 TYR A N 1
ATOM 631 C CA . TYR A 1 88 ? 5.709 5.315 -9.636 1.00 90.75 88 TYR A CA 1
ATOM 632 C C . TYR A 1 88 ? 4.539 4.406 -10.042 1.00 90.75 88 TYR A C 1
ATOM 634 O O . TYR A 1 88 ? 4.734 3.362 -10.655 1.00 90.75 88 TYR A O 1
ATOM 642 N N . LEU A 1 89 ? 3.297 4.820 -9.773 1.00 90.56 89 LEU A N 1
ATOM 643 C CA . LEU A 1 89 ? 2.113 4.024 -10.104 1.00 90.56 89 LEU A CA 1
ATOM 644 C C . LEU A 1 89 ? 1.860 3.844 -11.610 1.00 90.56 89 LEU A C 1
ATOM 646 O O . LEU A 1 89 ? 1.043 3.000 -11.977 1.00 90.56 89 LEU A O 1
ATOM 650 N N . ALA A 1 90 ? 2.510 4.627 -12.476 1.00 91.00 90 ALA A N 1
ATOM 651 C CA . ALA A 1 90 ? 2.379 4.474 -13.923 1.00 91.00 90 ALA A CA 1
ATOM 652 C C . ALA A 1 90 ? 3.111 3.230 -14.456 1.00 91.00 90 ALA A C 1
ATOM 654 O O . ALA A 1 90 ? 2.666 2.648 -15.445 1.00 91.00 90 ALA A O 1
ATOM 655 N N . ASP A 1 91 ? 4.203 2.833 -13.801 1.00 90.81 91 ASP A N 1
ATOM 656 C CA . ASP A 1 91 ? 5.023 1.670 -14.151 1.00 90.81 91 ASP A CA 1
ATOM 657 C C . ASP A 1 91 ? 5.632 1.071 -12.867 1.00 90.81 91 ASP A C 1
ATOM 659 O O . ASP A 1 91 ? 6.815 1.270 -12.580 1.00 90.81 91 ASP A O 1
ATOM 663 N N . PRO A 1 92 ? 4.805 0.427 -12.018 1.00 93.06 92 PRO A N 1
ATOM 664 C CA . PRO A 1 92 ? 5.267 -0.094 -10.741 1.00 93.06 92 PRO A CA 1
ATOM 665 C C . PRO A 1 92 ? 6.186 -1.299 -10.951 1.00 93.06 92 PRO A C 1
ATOM 667 O O . PRO A 1 92 ? 5.944 -2.140 -11.821 1.00 93.06 92 PRO A O 1
ATOM 670 N N . LEU A 1 93 ? 7.194 -1.432 -10.089 1.00 93.56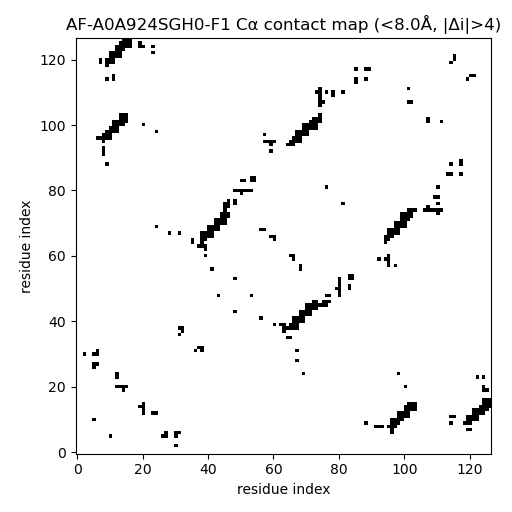 93 LEU A N 1
ATOM 671 C CA . LEU A 1 93 ? 8.083 -2.589 -10.102 1.00 93.56 93 LEU A CA 1
ATOM 672 C C . LEU A 1 93 ? 7.286 -3.876 -9.834 1.00 93.56 93 LEU A C 1
ATOM 674 O O . LEU A 1 93 ? 6.525 -3.927 -8.861 1.00 93.56 93 LEU A O 1
ATOM 678 N N . PRO A 1 94 ? 7.445 -4.933 -10.651 1.00 91.31 94 PRO A N 1
ATOM 679 C CA . PRO A 1 94 ? 6.706 -6.181 -10.469 1.00 91.31 94 PRO A CA 1
ATOM 680 C C . PRO A 1 94 ? 7.039 -6.889 -9.146 1.00 91.31 94 PRO A C 1
ATOM 682 O O . PRO A 1 94 ? 6.205 -7.632 -8.627 1.00 91.31 94 PRO A O 1
ATOM 685 N N . GLU A 1 95 ? 8.226 -6.642 -8.591 1.00 93.19 95 GLU A N 1
ATOM 686 C CA . GLU A 1 95 ? 8.698 -7.163 -7.309 1.00 93.19 95 GLU A CA 1
ATOM 687 C C . GLU A 1 95 ? 8.237 -6.357 -6.080 1.00 93.19 95 GLU A C 1
ATOM 689 O O . GLU A 1 95 ? 8.413 -6.819 -4.950 1.00 93.19 95 GLU A O 1
ATOM 694 N N . VAL A 1 96 ? 7.627 -5.177 -6.260 1.00 95.81 96 VAL A N 1
ATOM 695 C CA . VAL A 1 96 ? 7.171 -4.324 -5.151 1.00 95.81 96 VAL A CA 1
ATOM 696 C C . VAL A 1 96 ? 5.654 -4.164 -5.171 1.00 95.81 96 VAL A C 1
ATOM 698 O O . VAL A 1 96 ? 5.060 -3.595 -6.086 1.00 95.81 96 VAL A O 1
ATOM 701 N N . GLN A 1 97 ? 5.013 -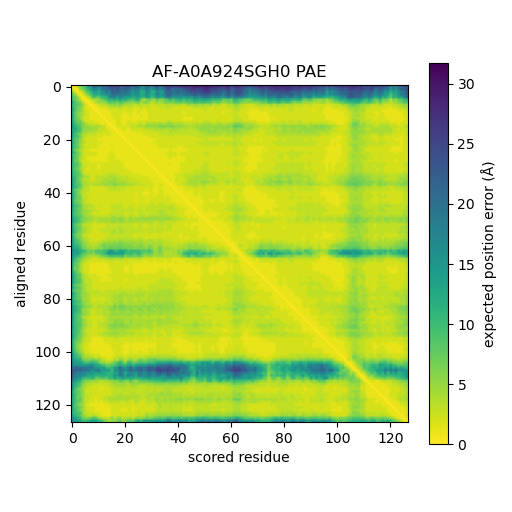4.605 -4.093 1.00 95.56 97 GLN A N 1
ATOM 702 C CA . GLN A 1 97 ? 3.583 -4.438 -3.879 1.00 95.56 97 GLN A CA 1
ATOM 703 C C . GLN A 1 97 ? 3.301 -3.314 -2.874 1.00 95.56 97 GLN A C 1
ATOM 705 O O . GLN A 1 97 ? 3.744 -3.372 -1.730 1.00 95.56 97 GLN A O 1
ATOM 710 N N . LEU A 1 98 ? 2.491 -2.329 -3.265 1.00 96.88 98 LEU A N 1
ATOM 711 C CA . LEU A 1 98 ? 2.022 -1.248 -2.399 1.00 96.88 98 LEU A CA 1
ATOM 712 C C . LEU A 1 98 ? 0.615 -1.548 -1.854 1.00 96.88 98 LEU A C 1
ATOM 714 O O . LEU A 1 98 ? -0.319 -1.860 -2.601 1.00 96.88 98 LEU A O 1
ATOM 718 N N . VAL A 1 99 ? 0.451 -1.410 -0.536 1.00 97.31 99 VAL A N 1
ATOM 719 C CA . VAL A 1 99 ? -0.794 -1.653 0.204 1.00 97.31 99 VAL A CA 1
ATOM 720 C C . VAL A 1 99 ? -1.165 -0.439 1.069 1.00 97.31 99 VAL A C 1
ATOM 722 O O . VAL A 1 99 ? -0.889 -0.420 2.272 1.00 97.31 99 VAL A O 1
ATOM 725 N N . PRO A 1 100 ? -1.795 0.602 0.498 1.00 96.19 100 PRO A N 1
ATOM 726 C CA . PRO A 1 100 ? -2.292 1.729 1.272 1.00 96.19 100 PRO A CA 1
ATOM 727 C C . PRO A 1 100 ? -3.563 1.328 2.026 1.00 96.19 100 PRO A C 1
ATOM 729 O O . PRO A 1 100 ? -4.476 0.723 1.458 1.00 96.19 100 PRO A O 1
ATOM 732 N N . VAL A 1 101 ? -3.641 1.702 3.298 1.00 96.06 101 VAL A N 1
ATOM 733 C CA . VAL A 1 101 ? -4.796 1.473 4.168 1.00 96.06 101 VAL A CA 1
ATOM 734 C C . VAL A 1 101 ? -5.427 2.812 4.496 1.00 96.06 101 VAL A C 1
ATOM 736 O O . VAL A 1 101 ? -4.839 3.634 5.192 1.00 96.06 101 VAL A O 1
ATOM 739 N N . HIS A 1 102 ? -6.633 3.030 3.997 1.00 93.56 102 HIS A N 1
ATOM 740 C CA . HIS A 1 102 ? -7.319 4.306 4.077 1.00 93.56 102 HIS A CA 1
ATOM 741 C C . HIS A 1 102 ? -8.634 4.164 4.855 1.00 93.56 102 HIS A C 1
ATOM 743 O O . HIS A 1 102 ? -9.471 3.339 4.503 1.00 93.56 102 HIS A O 1
ATOM 749 N N . ALA A 1 103 ? -8.881 5.014 5.855 1.00 91.19 103 ALA A N 1
ATOM 750 C CA . ALA A 1 103 ? -10.081 4.932 6.707 1.00 91.19 103 ALA A CA 1
ATOM 751 C C . ALA A 1 103 ? -11.412 5.073 5.931 1.00 91.19 103 ALA A C 1
ATOM 753 O O . ALA A 1 103 ? -12.468 4.607 6.347 1.00 91.19 103 ALA A O 1
ATOM 754 N N . GLY A 1 104 ? -11.365 5.731 4.772 1.00 84.69 104 GLY A N 1
ATOM 755 C CA . GLY A 1 104 ? -12.528 6.031 3.936 1.00 84.69 104 GLY A CA 1
ATOM 756 C C . GLY A 1 104 ? -13.124 7.405 4.257 1.00 84.69 104 GLY A C 1
ATOM 757 O O . GLY A 1 104 ? -12.488 8.252 4.881 1.00 84.69 104 GLY A O 1
ATOM 758 N N . GLY A 1 105 ? -14.343 7.666 3.781 1.00 79.31 105 GLY A N 1
ATOM 759 C CA . GLY A 1 105 ? -15.046 8.928 4.042 1.00 79.31 105 GLY A CA 1
ATOM 760 C C . GLY A 1 105 ? -14.486 10.163 3.312 1.00 79.31 105 GLY A C 1
ATOM 761 O O . GLY A 1 105 ? -13.653 10.080 2.412 1.00 79.31 105 GLY A O 1
ATOM 762 N N . ALA A 1 106 ? -15.003 11.345 3.666 1.00 67.25 106 ALA A N 1
ATOM 763 C CA . ALA A 1 106 ? -14.739 12.594 2.940 1.00 67.25 106 ALA A CA 1
ATOM 764 C C . ALA A 1 106 ? -13.403 13.277 3.295 1.00 67.25 106 ALA A C 1
ATOM 766 O O . ALA A 1 106 ? -12.895 14.046 2.479 1.00 67.25 106 ALA A O 1
ATOM 767 N N . LYS A 1 107 ? -12.832 12.999 4.479 1.00 58.44 107 LYS A N 1
ATOM 768 C CA . LYS A 1 107 ? -11.612 13.659 4.984 1.00 58.44 107 LYS A CA 1
ATOM 769 C C . LYS A 1 107 ? -10.310 13.214 4.295 1.00 58.44 107 LYS A C 1
ATOM 771 O O . LYS A 1 107 ? -9.323 13.918 4.430 1.00 58.44 107 LYS A O 1
ATOM 776 N N . GLY A 1 108 ? -10.321 12.128 3.516 1.00 59.66 108 GLY A N 1
ATOM 777 C CA . GLY A 1 108 ? -9.122 11.554 2.880 1.00 59.66 108 GLY A CA 1
ATOM 778 C C . GLY A 1 108 ? -9.194 11.422 1.352 1.00 59.66 108 GLY A C 1
ATOM 779 O O . GLY A 1 108 ? -8.534 10.588 0.743 1.00 59.66 108 GLY A O 1
ATOM 780 N N . LYS A 1 109 ? -10.005 12.236 0.664 1.00 60.53 109 LYS A N 1
ATOM 781 C CA . LYS A 1 109 ? -10.115 12.135 -0.808 1.00 60.53 109 LYS A CA 1
ATOM 782 C C . LYS A 1 109 ? -8.792 12.353 -1.560 1.00 60.53 109 LYS A C 1
ATOM 784 O O . LYS A 1 109 ? -8.685 11.888 -2.692 1.00 60.53 109 LYS A O 1
ATOM 789 N N . GLN A 1 110 ? -7.830 13.067 -0.969 1.00 67.19 110 GLN A N 1
ATOM 790 C CA . GLN A 1 110 ? -6.586 13.456 -1.644 1.00 67.19 110 GLN A CA 1
ATOM 791 C C . GLN A 1 110 ? -5.687 12.267 -2.015 1.00 67.19 110 GLN A C 1
ATOM 793 O O . GLN A 1 110 ? -5.350 12.177 -3.191 1.00 67.19 110 GLN A O 1
ATOM 798 N N . PRO A 1 111 ? -5.355 11.332 -1.107 1.00 69.75 111 PRO A N 1
ATOM 799 C CA . PRO A 1 111 ? -4.614 10.123 -1.473 1.00 69.75 111 PRO A CA 1
ATOM 800 C C . PRO A 1 111 ? -5.488 9.080 -2.185 1.00 69.75 111 PRO A C 1
ATOM 802 O O . PRO A 1 111 ? -5.013 8.358 -3.051 1.00 69.75 111 PRO A O 1
ATOM 805 N N . LEU A 1 112 ? -6.788 9.002 -1.883 1.00 81.12 112 LEU A N 1
ATOM 806 C CA . LEU A 1 112 ? -7.646 7.930 -2.402 1.00 81.12 112 LEU A CA 1
ATOM 807 C C . LEU A 1 112 ? -7.931 8.031 -3.913 1.00 81.12 112 LEU A C 1
ATOM 809 O O . LEU A 1 112 ? -7.996 7.008 -4.595 1.00 81.12 112 LEU A O 1
ATOM 813 N N . ALA A 1 113 ? -8.112 9.241 -4.452 1.00 85.00 113 ALA A N 1
ATOM 814 C CA . ALA A 1 113 ? -8.448 9.415 -5.868 1.00 85.00 113 ALA A CA 1
ATOM 815 C C . ALA A 1 113 ? -7.298 9.039 -6.831 1.00 85.00 113 ALA A C 1
ATOM 817 O O . ALA A 1 113 ? -7.570 8.280 -7.763 1.00 85.00 113 ALA A O 1
ATOM 818 N N . PRO A 1 114 ? -6.039 9.479 -6.623 1.00 87.56 114 PRO A N 1
ATOM 819 C CA . PRO A 1 114 ? -4.913 9.064 -7.462 1.00 87.56 114 PRO A CA 1
ATOM 820 C C . PRO A 1 114 ? -4.666 7.552 -7.438 1.00 87.56 114 PRO A C 1
ATOM 822 O O . PRO A 1 114 ? -4.442 6.959 -8.488 1.00 87.56 114 PRO A O 1
ATOM 825 N N . LEU A 1 115 ? -4.794 6.910 -6.270 1.00 90.06 115 LEU A N 1
ATOM 826 C CA . LEU A 1 115 ? -4.628 5.458 -6.132 1.00 90.06 115 LEU A CA 1
ATOM 827 C C . LEU A 1 115 ? -5.670 4.690 -6.959 1.00 90.06 115 LEU A C 1
ATOM 829 O O . LEU A 1 115 ? -5.332 3.765 -7.694 1.00 90.06 115 LEU A O 1
ATOM 833 N N . LEU A 1 116 ? -6.942 5.094 -6.893 1.00 89.38 116 LEU A N 1
ATOM 834 C CA . LEU A 1 116 ? -7.992 4.493 -7.722 1.00 89.38 116 LEU A CA 1
ATOM 835 C C . LEU A 1 116 ? -7.792 4.775 -9.216 1.00 89.38 116 LEU A C 1
ATOM 837 O O . LEU A 1 116 ? -8.013 3.881 -10.030 1.00 89.38 116 LEU A O 1
ATOM 841 N N . ALA A 1 117 ? -7.370 5.989 -9.580 1.00 89.31 117 ALA A N 1
ATOM 842 C CA . ALA A 1 117 ? -7.081 6.355 -10.968 1.00 89.31 117 ALA A CA 1
ATOM 843 C C . ALA A 1 117 ? -5.924 5.533 -11.560 1.00 89.31 117 ALA A C 1
ATOM 845 O O . ALA A 1 117 ? -5.957 5.209 -12.744 1.00 89.31 117 ALA A O 1
ATOM 846 N N . ALA A 1 118 ? -4.961 5.132 -10.729 1.00 89.25 118 ALA A N 1
ATOM 847 C CA . ALA A 1 118 ? -3.881 4.219 -11.090 1.00 89.25 118 ALA A CA 1
ATOM 848 C C . ALA A 1 118 ? -4.301 2.736 -11.167 1.00 89.25 118 ALA A C 1
ATOM 850 O O . ALA A 1 118 ? -3.461 1.857 -11.326 1.00 89.25 118 ALA A O 1
ATOM 851 N N . GLY A 1 119 ? -5.595 2.426 -11.037 1.00 88.88 119 GLY A N 1
ATOM 852 C CA . GLY A 1 119 ? -6.092 1.056 -11.150 1.00 88.88 119 GLY A CA 1
ATOM 853 C C . GLY A 1 119 ? -5.910 0.219 -9.886 1.00 88.88 119 GLY A C 1
ATOM 854 O O . GLY A 1 119 ? -5.886 -1.009 -9.977 1.00 88.88 119 GLY A O 1
ATOM 855 N N . ALA A 1 120 ? -5.809 0.851 -8.707 1.00 92.19 120 ALA A N 1
ATOM 856 C CA . ALA A 1 120 ? -5.751 0.133 -7.436 1.00 92.19 120 ALA A CA 1
ATOM 857 C C . ALA A 1 120 ? -6.843 -0.933 -7.337 1.00 92.19 120 ALA A C 1
ATOM 859 O O . ALA A 1 120 ? -8.041 -0.650 -7.472 1.00 92.19 120 ALA A O 1
ATOM 860 N N . ARG A 1 121 ? -6.447 -2.152 -6.967 1.00 93.19 121 ARG A N 1
ATOM 861 C CA . ARG A 1 121 ? -7.419 -3.148 -6.538 1.00 93.19 121 ARG A CA 1
ATOM 862 C C . ARG A 1 121 ? -7.961 -2.743 -5.173 1.00 93.19 121 ARG A C 1
ATOM 864 O O . ARG A 1 121 ? -7.270 -2.863 -4.163 1.00 93.19 121 ARG A O 1
ATOM 871 N N . ARG A 1 122 ? -9.214 -2.303 -5.143 1.00 92.56 122 ARG A N 1
ATOM 872 C CA . ARG A 1 122 ? -9.893 -1.893 -3.916 1.00 92.56 122 ARG A CA 1
ATOM 873 C C . ARG A 1 122 ? -10.406 -3.094 -3.117 1.00 92.56 122 ARG A C 1
ATOM 875 O O . ARG A 1 122 ? -11.031 -3.996 -3.672 1.00 92.56 122 ARG A O 1
ATOM 882 N N . VAL A 1 123 ? -10.167 -3.077 -1.809 1.00 93.69 123 VAL A N 1
ATOM 883 C CA . VAL A 1 123 ? -10.749 -3.985 -0.815 1.00 93.69 123 VAL A CA 1
ATOM 884 C C . VAL A 1 123 ? -11.526 -3.143 0.183 1.00 93.69 123 VAL A C 1
ATOM 886 O O . VAL A 1 123 ? -10.932 -2.400 0.958 1.00 93.69 123 VAL A O 1
ATOM 889 N N . ASP A 1 124 ? -12.850 -3.246 0.152 1.00 91.81 124 ASP A N 1
ATOM 890 C CA . ASP A 1 124 ? -13.714 -2.551 1.101 1.00 91.81 124 ASP A CA 1
ATOM 891 C C . ASP A 1 124 ? -13.841 -3.338 2.414 1.00 91.81 124 ASP A C 1
ATOM 893 O O . ASP A 1 124 ? -14.162 -4.528 2.423 1.00 91.81 124 ASP A O 1
ATOM 897 N N . CYS A 1 125 ? -13.617 -2.643 3.524 1.00 90.12 125 CYS A N 1
ATOM 898 C CA . CYS A 1 125 ? -13.772 -3.101 4.899 1.00 90.12 125 CYS A CA 1
ATOM 899 C C . CYS A 1 125 ? -14.881 -2.262 5.563 1.00 90.12 125 CYS A C 1
ATOM 901 O O . CYS A 1 125 ? -14.580 -1.302 6.273 1.00 90.12 125 CYS A O 1
ATOM 903 N N . PRO A 1 126 ? -16.164 -2.541 5.265 1.00 84.19 126 PRO A N 1
ATOM 904 C CA . PRO A 1 126 ? -17.281 -1.771 5.808 1.00 84.19 126 PRO A CA 1
ATOM 905 C C . PRO A 1 126 ? -17.405 -1.956 7.325 1.00 84.19 126 PRO A C 1
ATOM 907 O O . PRO A 1 126 ? -16.959 -2.968 7.855 1.00 84.19 126 PRO A O 1
ATOM 910 N N . LYS A 1 127 ? -18.042 -0.989 7.991 1.00 74.94 127 LYS A N 1
ATOM 911 C CA . LYS A 1 127 ? -18.490 -1.132 9.385 1.00 74.94 127 LYS A CA 1
ATOM 912 C C . LYS A 1 127 ? -19.437 -2.310 9.571 1.00 74.94 127 LYS A C 1
ATOM 914 O O . LYS A 1 127 ? -20.229 -2.566 8.633 1.00 74.94 127 LYS A O 1
#

Radius of gyration: 13.43 Å; Cα contacts (8 Å, |Δi|>4): 236; chains: 1; bounding box: 37×34×27 Å

pLDDT: mean 89.09, std 11.49, range [37.94, 98.06]

Sequence (127 aa):
MAAASLLSPLTLVVGDEELLVSRAVSAVLGAARTRTPDVEVRDLDGGAVQVGDLDEALSPPLFGDERVVVVRAAQDLSKEAMAEVVPYLADPLPEVQLVPVHAGGAKGKQPLAPLLAAGARRVDCPK

Secondary structure (DSSP, 8-state):
--GGGT--SBEEEE-S-HHHHHHHHHHHHHHHHHH-TT-EEEEEETTTPPTTHHHHHHSPPSSSS-EEEEEETGGG--HHHHHHHHHHTTS--TTEEEEEEE--SGGGHHHHHHHHHTT-EEEE---

Mean predicted aligned error: 4.45 Å

Nearest PDB structures (foldseek):
  8vap-assembly1_D  TM=7.120E-01  e=1.850E-05  Escherichia coli
  3glf-assembly2_G  TM=7.274E-01  e=9.865E-05  Escherichia coli K-12
  2gno-assembly1_A  TM=7.099E-01  e=1.188E-04  Thermotoga maritima MSB8
  3glh-assembly3_L  TM=6.448E-01  e=4.689E-05  Escherichia coli K-12
  3glg-assembly2_H  TM=5.923E-01  e=4.407E-05  Escherichia coli K-12